Protein AF-A0A3T1B5N6-F1 (afdb_monomer_lite)

Secondary structure (DSSP, 8-state):
-PPP----PPPPPP--EEEEE-GGG-BTTBEEEEETTS-PPP-SS--EEEE-TTSEEEEEEE-TTS-EEEEEEEEEE-TTS-EEEEETTS-EEEEEEEEETTEEEEE-

pLDDT: mean 90.79, std 12.73, range [38.81, 98.44]

Sequence (108 aa):
MKAGRSSGVTPMPAPQGRWMHSFEEDHDGIRIYRPDDWDFPRARGRSGIEFRDDGTYVDWAIGRGDADEARPGRWEQAGDGGIQARAADGRPVLRVSSVEPDRLEVRD

Radius of gyration: 15.68 Å; chains: 1; bounding box: 39×30×56 Å

Structure (mmCIF, N/CA/C/O backbone):
data_AF-A0A3T1B5N6-F1
#
_entry.id   AF-A0A3T1B5N6-F1
#
loop_
_atom_site.group_PDB
_atom_site.id
_atom_site.type_symbol
_atom_site.label_atom_id
_atom_site.label_alt_id
_atom_site.label_comp_id
_ato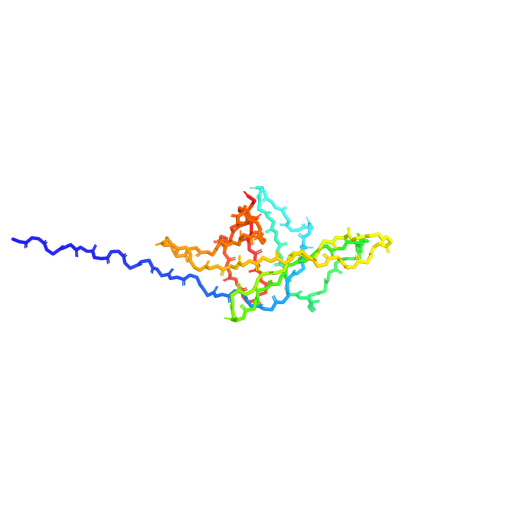m_site.label_asym_id
_atom_site.label_entity_id
_atom_site.label_seq_id
_atom_site.pdbx_PDB_ins_code
_atom_site.Cartn_x
_atom_site.Cartn_y
_atom_site.Cartn_z
_atom_site.occupancy
_atom_site.B_iso_or_equiv
_atom_site.auth_seq_id
_atom_site.auth_comp_id
_atom_site.auth_asym_id
_atom_site.auth_atom_id
_atom_site.pdbx_PDB_model_num
ATOM 1 N N . MET A 1 1 ? -24.455 11.832 36.887 1.00 45.19 1 MET A N 1
ATOM 2 C CA . MET A 1 1 ? -23.764 10.833 36.042 1.00 45.19 1 MET A CA 1
ATOM 3 C C . MET A 1 1 ? -23.954 11.253 34.588 1.00 45.19 1 MET A C 1
ATOM 5 O O . MET A 1 1 ? -25.086 11.253 34.127 1.00 45.19 1 MET A O 1
ATOM 9 N N . LYS A 1 2 ? -22.914 11.748 33.899 1.00 38.81 2 LYS A N 1
ATOM 10 C CA . LYS A 1 2 ? -22.998 12.068 32.461 1.00 38.81 2 LYS A CA 1
ATOM 11 C C . LYS A 1 2 ? -22.633 10.808 31.681 1.00 38.81 2 LYS A C 1
ATOM 13 O O . LYS A 1 2 ? -21.555 10.264 31.891 1.00 38.81 2 LYS A O 1
ATOM 18 N N . ALA A 1 3 ? -23.537 10.366 30.813 1.00 45.09 3 ALA A N 1
ATOM 19 C CA . ALA A 1 3 ? -23.258 9.349 29.811 1.00 45.09 3 ALA A CA 1
ATOM 20 C C . ALA A 1 3 ? -22.095 9.829 28.929 1.00 45.09 3 ALA A C 1
ATOM 22 O O . ALA A 1 3 ? -22.182 10.891 28.304 1.00 45.09 3 ALA A O 1
ATOM 23 N N . GLY A 1 4 ? -20.993 9.080 28.928 1.00 42.22 4 GLY A N 1
ATOM 24 C CA . GLY A 1 4 ? -19.921 9.261 27.959 1.00 42.22 4 GLY A CA 1
ATOM 25 C C . GLY A 1 4 ? -20.461 8.890 26.585 1.00 42.22 4 GLY A C 1
ATOM 26 O O . GLY A 1 4 ? -20.974 7.790 26.398 1.00 42.22 4 GLY A O 1
ATOM 27 N N . ARG A 1 5 ? -20.404 9.822 25.634 1.00 52.62 5 ARG A N 1
ATOM 28 C CA . ARG A 1 5 ? -20.658 9.498 24.231 1.00 52.62 5 ARG A CA 1
ATOM 29 C C . ARG A 1 5 ? -19.499 8.613 23.780 1.00 52.62 5 ARG A C 1
ATOM 31 O O . ARG A 1 5 ? -18.377 9.103 23.696 1.00 52.62 5 ARG A O 1
ATOM 38 N N . SER A 1 6 ? -19.753 7.336 23.511 1.00 52.25 6 SER A N 1
ATOM 39 C CA . SER A 1 6 ? -18.858 6.564 22.652 1.00 52.25 6 SER A CA 1
ATOM 40 C C 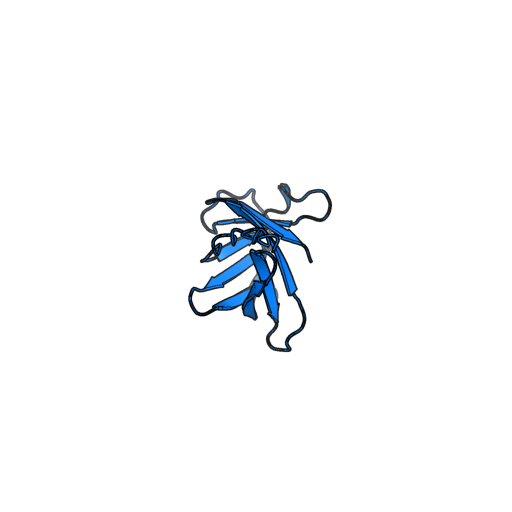. SER A 1 6 ? -18.922 7.206 21.273 1.00 52.25 6 SER A C 1
ATOM 42 O O . SER A 1 6 ? -19.915 7.053 20.563 1.00 52.25 6 SER A O 1
ATOM 44 N N . SER A 1 7 ? -17.901 7.981 20.913 1.00 58.41 7 SER A N 1
ATOM 45 C CA . SER A 1 7 ? -17.646 8.302 19.514 1.00 58.41 7 SER A CA 1
ATOM 46 C C . SER A 1 7 ? -17.352 6.976 18.822 1.00 58.41 7 SER A C 1
ATOM 48 O O . SER A 1 7 ? -16.283 6.404 19.011 1.00 58.41 7 SER A O 1
ATOM 50 N N . GLY A 1 8 ? -18.339 6.431 18.114 1.00 62.88 8 GLY A N 1
ATOM 51 C CA . GLY A 1 8 ? -18.145 5.238 17.304 1.00 62.88 8 GLY A CA 1
ATOM 52 C C . GLY A 1 8 ? -17.208 5.585 16.159 1.00 62.88 8 GLY A C 1
ATOM 53 O O . GLY A 1 8 ? -17.621 6.230 15.200 1.00 62.88 8 GLY A O 1
ATOM 54 N N . VAL A 1 9 ? -15.941 5.198 16.275 1.00 73.88 9 VAL A N 1
ATOM 55 C CA . VAL A 1 9 ? -15.047 5.122 15.123 1.00 73.88 9 VAL A CA 1
ATOM 56 C C . VAL A 1 9 ? -15.650 4.079 14.187 1.00 73.88 9 VAL A C 1
ATOM 58 O O . VAL A 1 9 ? -15.806 2.922 14.572 1.00 73.88 9 VAL A O 1
ATOM 61 N N . THR A 1 10 ? -16.056 4.500 12.990 1.00 77.94 10 THR A N 1
ATOM 62 C CA . THR A 1 10 ? -16.487 3.559 11.953 1.00 77.94 10 THR A CA 1
ATOM 63 C C . THR A 1 10 ? -15.225 3.031 11.283 1.00 77.94 10 THR A C 1
ATOM 65 O O . THR A 1 10 ? -14.485 3.838 10.720 1.00 77.94 10 THR A O 1
ATOM 68 N N . PRO A 1 11 ? -14.933 1.726 11.374 1.00 84.19 11 PRO A N 1
ATOM 69 C CA . PRO A 1 11 ? -13.749 1.175 10.739 1.00 84.19 11 PRO A CA 1
ATOM 70 C C . PRO A 1 11 ? -13.888 1.214 9.217 1.00 84.19 11 PRO A C 1
ATOM 72 O O . PRO A 1 11 ? -14.963 0.928 8.683 1.00 84.19 11 PRO A O 1
ATOM 75 N N . MET A 1 12 ? -12.799 1.538 8.520 1.00 88.25 12 MET A N 1
ATOM 76 C CA . MET A 1 12 ? -12.757 1.398 7.065 1.00 88.25 12 MET A CA 1
ATOM 77 C C . MET A 1 12 ? -12.886 -0.078 6.659 1.00 88.25 12 MET A C 1
ATOM 79 O O . MET A 1 12 ? -12.361 -0.958 7.356 1.00 88.25 12 MET A O 1
ATOM 83 N N . PRO A 1 13 ? -13.568 -0.377 5.537 1.00 91.38 13 PRO A N 1
ATOM 84 C CA . PRO A 1 13 ? -13.551 -1.721 4.983 1.00 91.38 13 PRO A CA 1
ATOM 85 C C . PRO A 1 13 ? -12.119 -2.095 4.595 1.00 91.38 13 PRO A C 1
ATOM 87 O O . PRO A 1 13 ? -11.331 -1.250 4.176 1.00 91.38 13 PRO A O 1
ATOM 90 N N . ALA A 1 14 ? -11.777 -3.373 4.730 1.00 89.94 14 ALA A N 1
ATOM 91 C CA . ALA A 1 14 ? -10.502 -3.863 4.234 1.00 89.94 14 ALA A CA 1
ATOM 92 C C . ALA A 1 14 ? -10.498 -3.802 2.694 1.00 89.94 14 ALA A C 1
ATOM 94 O O . ALA A 1 14 ? -11.462 -4.278 2.096 1.00 89.94 14 ALA A O 1
ATOM 95 N N . PRO A 1 15 ? -9.450 -3.255 2.053 1.00 92.12 15 PRO A N 1
ATOM 96 C CA . PRO A 1 15 ? -9.426 -3.078 0.603 1.00 92.12 15 PRO A CA 1
ATOM 97 C C . PRO A 1 15 ? -9.413 -4.406 -0.161 1.00 92.12 15 PRO A C 1
ATOM 99 O O . PRO A 1 15 ? -10.030 -4.471 -1.210 1.00 92.12 15 PRO A O 1
ATOM 102 N N . GLN A 1 16 ? -8.818 -5.463 0.414 1.00 95.69 16 GLN A N 1
ATOM 103 C CA . GLN A 1 16 ? -8.725 -6.839 -0.108 1.00 95.69 16 GLN A CA 1
ATOM 104 C C . GLN A 1 16 ? -8.185 -6.976 -1.548 1.00 95.69 16 GLN A C 1
ATOM 106 O O . GLN A 1 16 ? -8.348 -6.120 -2.406 1.00 95.69 16 GLN A O 1
ATOM 111 N N . GLY A 1 17 ? -7.522 -8.090 -1.842 1.00 97.62 17 GLY A N 1
ATOM 112 C CA . GLY A 1 17 ? -6.974 -8.350 -3.174 1.00 97.62 17 GLY A CA 1
ATOM 113 C C . GLY A 1 17 ? -5.772 -7.471 -3.529 1.00 97.62 17 GLY A C 1
ATOM 114 O O . GLY A 1 17 ? -5.129 -6.880 -2.652 1.00 97.62 17 GLY A O 1
ATOM 115 N N . ARG A 1 18 ? -5.433 -7.453 -4.824 1.00 98.06 18 ARG A N 1
ATOM 116 C CA . ARG A 1 18 ? -4.247 -6.790 -5.374 1.00 98.06 18 ARG A CA 1
ATOM 117 C C . ARG A 1 18 ? -4.594 -5.395 -5.889 1.00 98.06 18 ARG A C 1
ATOM 119 O O . ARG A 1 18 ? -5.561 -5.204 -6.616 1.00 98.06 18 ARG A O 1
ATOM 126 N N . TRP A 1 19 ? -3.749 -4.441 -5.526 1.00 98.38 19 TRP A N 1
ATOM 127 C CA . TRP A 1 19 ? -3.858 -3.030 -5.861 1.00 98.38 19 TRP A CA 1
ATOM 128 C C . TRP A 1 19 ? -2.550 -2.575 -6.500 1.00 98.38 19 TRP A C 1
ATOM 130 O O . TRP A 1 19 ? -1.472 -2.789 -5.949 1.00 98.38 19 TRP A O 1
ATOM 140 N N . MET A 1 20 ? -2.622 -1.945 -7.663 1.00 97.88 20 MET A N 1
ATOM 141 C CA . MET A 1 20 ? -1.468 -1.504 -8.442 1.00 97.88 20 MET A CA 1
ATOM 142 C C . MET A 1 20 ? -1.312 0.013 -8.330 1.00 97.88 20 MET A C 1
ATOM 144 O O . MET A 1 20 ? -2.297 0.753 -8.366 1.00 97.88 20 MET A O 1
ATOM 148 N N . HIS A 1 21 ? -0.076 0.485 -8.157 1.00 97.38 21 HIS A N 1
ATOM 149 C CA . HIS A 1 21 ? 0.206 1.904 -7.911 1.00 97.38 21 HIS A CA 1
ATOM 150 C C . HIS A 1 21 ? -0.097 2.732 -9.162 1.00 97.38 21 HIS A C 1
ATOM 152 O O . HIS A 1 21 ? 0.510 2.493 -10.198 1.00 97.38 21 HIS A O 1
ATOM 158 N N . SER A 1 22 ? -1.006 3.701 -9.072 1.00 97.75 22 SER A N 1
ATOM 159 C CA . SER A 1 22 ? -1.361 4.683 -10.104 1.00 97.75 22 SER A CA 1
ATOM 160 C C . SER A 1 22 ? -0.550 5.977 -9.945 1.00 97.75 22 SER A C 1
ATOM 162 O O . SER A 1 22 ? -1.050 6.975 -9.433 1.00 97.75 22 SER A O 1
ATOM 164 N N . PHE A 1 23 ? 0.718 5.969 -10.373 1.00 95.12 23 PHE A N 1
ATOM 165 C CA . PHE A 1 23 ? 1.626 7.127 -10.263 1.00 95.12 23 PHE A CA 1
ATOM 166 C C . PHE A 1 23 ? 1.046 8.414 -10.855 1.00 95.12 23 PHE A C 1
ATOM 168 O O . PHE A 1 23 ? 1.331 9.514 -10.394 1.00 95.12 23 PHE A O 1
ATOM 175 N N . GLU A 1 24 ? 0.263 8.265 -11.920 1.00 96.56 24 GLU A N 1
ATOM 176 C CA . GLU A 1 24 ? -0.363 9.350 -12.661 1.00 96.56 24 GLU A CA 1
ATOM 177 C C . GLU A 1 24 ? -1.401 10.110 -11.823 1.00 96.56 24 GLU A C 1
ATOM 179 O O . GLU A 1 24 ? -1.709 11.262 -12.127 1.00 96.56 24 GLU A O 1
ATOM 184 N N . GLU A 1 25 ? -1.931 9.469 -10.781 1.00 97.75 25 GLU A N 1
ATOM 185 C CA . GLU A 1 25 ? -2.955 10.016 -9.896 1.00 97.75 25 GLU A CA 1
ATOM 186 C C . GLU A 1 25 ? -2.407 10.438 -8.529 1.00 97.75 25 GLU A C 1
ATOM 188 O O . GLU A 1 25 ? -3.173 10.978 -7.738 1.00 97.75 25 GLU A O 1
ATOM 193 N N . ASP A 1 26 ? -1.125 10.207 -8.228 1.00 97.75 26 ASP A N 1
ATOM 194 C CA . ASP A 1 26 ? -0.511 10.617 -6.961 1.00 97.75 26 ASP A CA 1
ATOM 195 C C . ASP A 1 26 ? -0.589 12.139 -6.768 1.00 97.75 26 ASP A C 1
ATOM 197 O O . ASP A 1 26 ? -0.367 12.930 -7.689 1.00 97.75 26 ASP A O 1
ATOM 201 N N . HIS A 1 27 ? -0.860 12.573 -5.537 1.00 97.44 27 HIS A N 1
ATOM 202 C CA . HIS A 1 27 ? -0.962 13.993 -5.188 1.00 97.44 27 HIS A CA 1
ATOM 203 C C . HIS A 1 27 ? -0.676 14.211 -3.705 1.00 97.44 27 HIS A C 1
ATOM 205 O O . HIS A 1 27 ? -0.901 13.318 -2.902 1.00 97.44 27 HIS A O 1
ATOM 211 N N . ASP A 1 28 ? -0.152 15.380 -3.323 1.00 95.56 28 ASP A N 1
ATOM 212 C CA . ASP A 1 28 ? -0.037 15.823 -1.920 1.00 95.56 28 ASP A CA 1
ATOM 213 C C . ASP A 1 28 ? 0.546 14.786 -0.924 1.00 95.56 28 ASP A C 1
ATOM 215 O O . ASP A 1 28 ? 0.143 14.692 0.242 1.00 95.56 28 ASP A O 1
ATOM 219 N N . GLY A 1 29 ? 1.518 13.986 -1.383 1.00 94.44 29 GLY A N 1
ATOM 220 C CA . GLY A 1 29 ? 2.144 12.920 -0.588 1.00 94.44 29 GLY A CA 1
ATOM 221 C C . GLY A 1 29 ? 1.234 11.714 -0.311 1.00 94.44 29 GLY A C 1
ATOM 222 O O . GLY A 1 29 ? 1.508 10.940 0.604 1.00 94.44 29 GLY A O 1
ATOM 223 N N . ILE A 1 30 ? 0.145 11.578 -1.063 1.00 97.50 30 ILE A N 1
ATOM 224 C CA . ILE A 1 30 ? -0.756 10.430 -1.107 1.00 97.50 30 ILE A CA 1
ATOM 225 C C . ILE A 1 30 ? -0.418 9.624 -2.357 1.00 97.50 30 ILE A C 1
ATOM 227 O O . ILE A 1 30 ? -0.409 10.155 -3.470 1.00 97.50 30 ILE A O 1
ATOM 231 N N . ARG A 1 31 ? -0.183 8.327 -2.163 1.00 98.12 31 ARG A N 1
ATOM 232 C CA . ARG A 1 31 ? -0.107 7.364 -3.258 1.00 98.12 31 ARG A CA 1
ATOM 233 C C . ARG A 1 31 ? -1.489 6.820 -3.568 1.00 98.12 31 ARG A C 1
ATOM 235 O O . ARG A 1 31 ? -2.210 6.420 -2.649 1.00 98.12 31 ARG A O 1
ATOM 242 N N . ILE A 1 32 ? -1.835 6.775 -4.848 1.00 98.25 32 ILE A N 1
ATOM 243 C CA . ILE A 1 32 ? -3.098 6.212 -5.321 1.00 98.25 32 ILE A CA 1
ATOM 244 C C . ILE A 1 32 ? -2.859 4.807 -5.840 1.00 98.25 32 ILE A C 1
ATOM 246 O O . ILE A 1 32 ? -1.957 4.577 -6.635 1.00 98.25 32 ILE A O 1
ATOM 250 N N . TYR A 1 33 ? -3.693 3.859 -5.433 1.00 98.38 33 TYR A N 1
ATOM 251 C CA . TYR A 1 33 ? -3.722 2.540 -6.048 1.00 98.38 33 TYR A CA 1
ATOM 252 C C . TYR A 1 33 ? -5.098 2.262 -6.642 1.00 98.38 33 TYR A C 1
ATOM 254 O O . TYR A 1 33 ? -6.122 2.706 -6.117 1.00 98.38 33 TYR A O 1
ATOM 262 N N . ARG A 1 34 ? -5.106 1.505 -7.735 1.00 98.44 34 ARG A N 1
ATOM 263 C CA . ARG A 1 34 ? -6.310 0.988 -8.396 1.00 98.44 34 ARG A CA 1
ATOM 264 C C . ARG A 1 34 ? -6.277 -0.545 -8.375 1.00 98.44 34 ARG A C 1
ATOM 266 O O . ARG A 1 34 ? -5.186 -1.097 -8.215 1.00 98.44 34 ARG A O 1
ATOM 273 N N . PRO A 1 35 ? -7.416 -1.237 -8.521 1.00 98.12 35 PRO A N 1
ATOM 274 C CA . PRO A 1 35 ? -7.437 -2.688 -8.698 1.00 98.12 35 PRO A CA 1
ATOM 275 C C . PRO A 1 35 ? -6.508 -3.147 -9.832 1.00 98.12 35 PRO A C 1
ATOM 277 O O . PRO A 1 35 ? -6.186 -2.376 -10.740 1.00 98.12 35 PRO A O 1
ATOM 280 N N . ASP A 1 36 ? -6.038 -4.391 -9.781 1.00 96.06 36 ASP A N 1
ATOM 281 C CA . ASP A 1 36 ? -5.074 -4.921 -10.753 1.00 96.06 36 ASP A CA 1
ATOM 282 C C . ASP A 1 36 ? -5.632 -5.101 -12.176 1.00 96.06 36 ASP A C 1
ATOM 284 O O . ASP A 1 36 ? -4.850 -5.211 -13.121 1.00 96.06 36 ASP A O 1
ATOM 288 N N . ASP A 1 37 ? -6.954 -5.055 -12.338 1.00 95.94 37 ASP A N 1
ATOM 289 C CA . ASP A 1 37 ? -7.665 -5.060 -13.620 1.00 95.94 37 ASP A CA 1
ATOM 290 C C . ASP A 1 37 ? -7.958 -3.655 -14.188 1.00 95.94 37 ASP A C 1
ATOM 292 O O . ASP A 1 37 ? -8.560 -3.534 -15.259 1.00 95.94 37 ASP A O 1
ATOM 296 N N . TRP A 1 38 ? -7.510 -2.589 -13.515 1.00 97.44 38 TRP A N 1
ATOM 297 C CA . TRP A 1 38 ? -7.664 -1.214 -13.990 1.00 97.44 38 TRP A CA 1
ATOM 298 C C . TRP A 1 38 ? -6.870 -0.950 -15.283 1.00 97.44 38 TRP A C 1
ATOM 300 O O . TRP A 1 38 ? -5.734 -1.403 -15.448 1.00 97.44 38 TRP A O 1
ATOM 310 N N . ASP A 1 39 ? -7.441 -0.161 -16.202 1.00 96.44 39 ASP A N 1
ATOM 311 C CA . ASP A 1 39 ? -6.803 0.200 -17.478 1.00 96.44 39 ASP A CA 1
ATOM 312 C C . ASP A 1 39 ? -5.746 1.297 -17.281 1.00 96.44 39 ASP A C 1
ATOM 314 O O . ASP A 1 39 ? -5.977 2.493 -17.474 1.00 96.44 39 ASP A O 1
ATOM 318 N N . PHE A 1 40 ? -4.565 0.887 -16.823 1.00 95.00 40 PHE A N 1
ATOM 319 C CA . PHE A 1 40 ? -3.458 1.803 -16.590 1.00 95.00 40 PHE A CA 1
ATOM 320 C C . PHE A 1 40 ? -2.851 2.333 -17.895 1.00 95.00 40 PHE A C 1
ATOM 322 O O . PHE A 1 40 ? -2.598 1.568 -18.834 1.00 95.00 40 PHE A O 1
ATOM 329 N N . PRO A 1 41 ? -2.436 3.614 -17.918 1.00 94.25 41 PRO A N 1
ATOM 330 C CA . PRO A 1 41 ? -1.490 4.083 -18.913 1.00 94.25 41 PRO A CA 1
ATOM 331 C C . PRO A 1 41 ? -0.239 3.197 -18.939 1.00 94.25 41 PRO A C 1
ATOM 333 O O . PRO A 1 41 ? 0.221 2.666 -17.918 1.00 94.25 41 PRO A O 1
ATOM 336 N N . ARG A 1 42 ? 0.334 3.046 -20.138 1.00 90.25 42 ARG A N 1
ATOM 337 C CA . ARG A 1 42 ? 1.546 2.248 -20.336 1.00 90.25 42 ARG A CA 1
ATOM 338 C C . ARG A 1 42 ? 2.683 2.803 -19.479 1.00 90.25 42 ARG A C 1
ATOM 340 O O . ARG A 1 42 ? 3.175 3.896 -19.738 1.00 90.25 42 ARG A O 1
ATOM 347 N N . ALA A 1 43 ? 3.155 1.987 -18.547 1.00 88.56 43 ALA A N 1
ATOM 348 C CA . ALA A 1 43 ? 4.313 2.261 -17.709 1.00 88.56 43 ALA A CA 1
ATOM 349 C C . ALA A 1 43 ? 5.204 1.013 -17.636 1.00 88.56 43 ALA A C 1
ATOM 351 O O . ALA A 1 43 ? 4.720 -0.115 -17.733 1.00 88.56 43 ALA A O 1
ATOM 352 N N . ARG A 1 44 ? 6.518 1.206 -17.487 1.00 86.88 44 ARG A N 1
ATOM 353 C CA . ARG A 1 44 ? 7.453 0.117 -17.162 1.00 86.88 44 ARG A CA 1
ATOM 354 C C . ARG A 1 44 ? 7.548 -0.005 -15.649 1.00 86.88 44 ARG A C 1
ATOM 356 O O . ARG A 1 44 ? 7.738 1.020 -15.007 1.00 86.88 44 ARG A O 1
ATOM 363 N N . GLY A 1 45 ? 7.473 -1.229 -15.125 1.00 84.56 45 GLY A N 1
ATOM 364 C CA . GLY A 1 45 ? 7.649 -1.512 -13.699 1.00 84.56 45 GLY A CA 1
ATOM 365 C C . GLY A 1 45 ? 6.625 -0.778 -12.833 1.00 84.56 45 GLY A C 1
ATOM 366 O O . GLY A 1 45 ? 6.916 0.283 -12.293 1.00 84.56 45 GLY A O 1
ATOM 367 N N . ARG A 1 46 ? 5.418 -1.332 -12.697 1.00 91.44 46 ARG A N 1
ATOM 368 C CA . ARG A 1 46 ? 4.406 -0.823 -11.763 1.00 91.44 46 ARG A CA 1
ATOM 369 C C . ARG A 1 46 ? 4.415 -1.719 -10.532 1.00 91.44 46 ARG A C 1
ATOM 371 O O . ARG A 1 46 ? 4.137 -2.908 -10.650 1.00 91.44 46 ARG A O 1
ATOM 378 N N . SER A 1 47 ? 4.766 -1.164 -9.377 1.00 94.94 47 SER A N 1
ATOM 379 C CA . SER A 1 47 ? 4.646 -1.878 -8.108 1.00 94.94 47 SER A CA 1
ATOM 380 C C . SER A 1 47 ? 3.180 -2.043 -7.717 1.00 94.94 47 SER A C 1
ATOM 382 O O . SER A 1 47 ? 2.289 -1.350 -8.222 1.00 94.94 47 SER A O 1
ATOM 384 N N . GLY A 1 48 ? 2.930 -2.946 -6.782 1.00 96.62 48 GLY A N 1
ATOM 385 C CA . GLY A 1 48 ? 1.607 -3.141 -6.214 1.00 96.62 48 GLY A CA 1
ATOM 386 C C . GLY A 1 48 ? 1.668 -3.517 -4.749 1.00 96.62 48 GLY A C 1
ATOM 387 O O . GLY A 1 48 ? 2.732 -3.746 -4.184 1.00 96.62 48 GLY A O 1
ATOM 388 N N . ILE A 1 49 ? 0.499 -3.602 -4.145 1.00 98.00 49 ILE A N 1
ATOM 389 C CA . ILE A 1 49 ? 0.300 -4.088 -2.790 1.00 98.00 49 ILE A CA 1
ATOM 390 C C . ILE A 1 49 ? -0.875 -5.060 -2.785 1.00 98.00 49 ILE A C 1
ATOM 392 O O . ILE A 1 49 ? -1.762 -4.981 -3.632 1.00 98.00 49 ILE A O 1
ATOM 396 N N . GLU A 1 50 ? -0.888 -5.999 -1.853 1.00 98.38 50 GLU A N 1
ATOM 397 C CA . GLU A 1 50 ? -1.972 -6.967 -1.721 1.00 98.38 50 GLU A CA 1
ATOM 398 C C . GLU A 1 50 ? -2.372 -7.120 -0.259 1.00 98.38 50 GLU A C 1
ATOM 400 O O . GLU A 1 50 ? -1.517 -7.266 0.618 1.00 98.38 50 GLU A O 1
ATOM 405 N N . PHE A 1 51 ? -3.680 -7.112 -0.014 1.00 97.94 51 PHE A N 1
ATOM 406 C CA . PHE A 1 51 ? -4.278 -7.345 1.295 1.00 97.94 51 PHE A CA 1
ATOM 407 C C . PHE A 1 51 ? -5.100 -8.629 1.227 1.00 97.94 51 PHE A C 1
ATOM 409 O O . PHE A 1 51 ? -6.002 -8.737 0.400 1.00 97.94 51 PHE A O 1
ATOM 416 N N . ARG A 1 52 ? -4.795 -9.607 2.080 1.00 97.50 52 ARG A N 1
ATOM 417 C CA . ARG A 1 52 ? -5.569 -10.853 2.182 1.00 97.50 52 ARG A CA 1
ATOM 418 C C . ARG A 1 52 ? -6.449 -10.856 3.423 1.00 97.50 52 ARG A C 1
ATOM 420 O O . ARG A 1 52 ? -6.150 -10.178 4.407 1.00 97.50 52 ARG A O 1
ATOM 427 N N . ASP A 1 53 ? -7.512 -11.644 3.378 1.00 95.06 53 ASP A N 1
ATOM 428 C CA . ASP A 1 53 ? -8.506 -11.794 4.443 1.00 95.06 53 ASP A CA 1
ATOM 429 C C . ASP A 1 53 ? -7.918 -12.328 5.758 1.00 95.06 53 ASP A C 1
ATOM 431 O O . ASP A 1 53 ? -8.379 -11.957 6.836 1.00 95.06 53 ASP A O 1
ATOM 435 N N . ASP A 1 54 ? -6.851 -13.119 5.674 1.00 95.62 54 ASP A N 1
ATOM 436 C CA . ASP A 1 54 ? -6.093 -13.648 6.812 1.00 95.62 54 ASP A CA 1
ATOM 437 C C . ASP A 1 54 ? -5.151 -12.629 7.494 1.00 95.62 54 ASP A C 1
ATOM 439 O O . ASP A 1 54 ? -4.409 -12.981 8.417 1.00 95.62 54 ASP A O 1
ATOM 443 N N . GLY A 1 55 ? -5.163 -11.365 7.056 1.00 96.81 55 GLY A N 1
ATOM 444 C CA . GLY A 1 55 ? -4.286 -10.310 7.570 1.00 96.81 55 GLY A CA 1
ATOM 445 C C . GLY A 1 55 ? -2.896 -10.282 6.925 1.00 96.81 55 GLY A C 1
ATOM 446 O O . GLY A 1 55 ? -2.030 -9.512 7.353 1.00 96.81 55 GLY A O 1
ATOM 447 N N . THR A 1 56 ? -2.637 -11.102 5.903 1.00 97.94 56 THR A N 1
ATOM 448 C CA . THR A 1 56 ? -1.390 -11.044 5.132 1.00 97.94 56 THR A CA 1
ATOM 449 C C . THR A 1 56 ? -1.343 -9.786 4.276 1.00 97.94 56 THR A C 1
ATOM 451 O O . THR A 1 56 ? -2.291 -9.466 3.559 1.00 97.94 56 THR A O 1
ATOM 454 N N . TYR A 1 57 ? -0.204 -9.098 4.325 1.00 98.31 57 TYR A N 1
ATOM 455 C CA . TYR A 1 57 ? 0.141 -8.006 3.420 1.00 98.31 57 TYR A CA 1
ATOM 456 C C . TYR A 1 57 ? 1.307 -8.431 2.525 1.00 98.31 57 TYR A C 1
ATOM 458 O O . TYR A 1 57 ? 2.236 -9.093 2.999 1.00 98.31 57 TYR A O 1
ATOM 466 N N . VAL A 1 58 ? 1.286 -8.045 1.253 1.00 98.25 58 VAL A N 1
ATOM 467 C CA . VAL A 1 58 ? 2.430 -8.204 0.344 1.00 98.25 58 VAL A CA 1
ATOM 468 C C . VAL A 1 58 ? 2.705 -6.874 -0.343 1.00 98.25 58 VAL A C 1
ATOM 470 O O . VAL A 1 58 ? 1.814 -6.322 -0.976 1.00 98.25 58 VAL A O 1
ATOM 473 N N . ASP A 1 59 ? 3.935 -6.377 -0.235 1.00 97.38 59 ASP A N 1
ATOM 474 C CA . ASP A 1 59 ? 4.467 -5.318 -1.097 1.00 97.38 59 ASP A CA 1
ATOM 475 C C . ASP A 1 59 ? 5.106 -5.982 -2.327 1.00 97.38 59 ASP A C 1
ATOM 477 O O . ASP A 1 59 ? 6.077 -6.733 -2.206 1.00 97.38 59 ASP A O 1
ATOM 481 N N . TRP A 1 60 ? 4.510 -5.774 -3.497 1.00 97.06 60 TRP A N 1
ATOM 482 C CA . TRP A 1 60 ? 4.987 -6.265 -4.786 1.00 97.06 60 TRP A CA 1
ATOM 483 C C . TRP A 1 60 ? 5.931 -5.226 -5.390 1.00 97.06 60 TRP A C 1
ATOM 485 O O . TRP A 1 60 ? 5.529 -4.363 -6.176 1.00 97.06 60 TRP A O 1
ATOM 495 N N . ALA A 1 61 ? 7.200 -5.306 -4.996 1.00 93.81 61 ALA A N 1
ATOM 496 C CA . ALA A 1 61 ? 8.241 -4.413 -5.474 1.00 93.81 61 ALA A CA 1
ATOM 497 C C . ALA A 1 61 ? 8.692 -4.781 -6.895 1.00 93.81 61 ALA A C 1
ATOM 499 O O . ALA A 1 61 ? 8.580 -5.925 -7.331 1.00 93.81 61 ALA A O 1
ATOM 500 N N . ILE A 1 62 ? 9.269 -3.812 -7.604 1.00 91.88 62 ILE A N 1
ATOM 501 C CA . ILE A 1 62 ? 9.879 -4.045 -8.916 1.00 91.88 62 ILE A CA 1
ATOM 502 C C . ILE A 1 62 ? 11.275 -4.634 -8.689 1.00 91.88 62 ILE A C 1
ATOM 504 O O . ILE A 1 62 ? 12.193 -3.944 -8.238 1.00 91.88 62 ILE A O 1
ATOM 508 N N . GLY A 1 63 ? 11.417 -5.922 -8.969 1.00 89.50 63 GLY A N 1
ATOM 509 C CA . GLY A 1 63 ? 12.651 -6.682 -8.850 1.00 89.50 63 GLY A CA 1
ATOM 510 C C . GLY A 1 63 ? 13.541 -6.605 -10.092 1.00 89.50 63 GLY A C 1
ATOM 511 O O . GLY A 1 63 ? 13.350 -5.814 -11.021 1.00 89.50 63 GLY A O 1
ATOM 512 N N . ARG A 1 64 ? 14.568 -7.461 -10.119 1.00 87.81 64 ARG A N 1
ATOM 513 C CA . ARG A 1 64 ? 15.543 -7.510 -11.219 1.00 87.81 64 ARG A CA 1
ATOM 514 C C . ARG A 1 64 ? 14.857 -7.839 -12.548 1.00 87.81 64 ARG A C 1
ATOM 516 O O . ARG A 1 64 ? 14.253 -8.896 -12.688 1.00 87.81 64 ARG A O 1
ATOM 523 N N . GLY A 1 65 ? 15.077 -6.988 -13.550 1.00 85.12 65 GLY A N 1
ATOM 524 C CA . GLY A 1 65 ? 14.536 -7.194 -14.896 1.00 85.12 65 GLY A CA 1
ATOM 525 C C . GLY A 1 65 ? 13.029 -6.958 -14.986 1.00 85.12 65 GLY A C 1
ATOM 526 O O . GLY A 1 65 ? 12.381 -7.615 -15.792 1.00 85.12 65 GLY A O 1
ATOM 527 N N . ASP A 1 66 ? 12.495 -6.057 -14.156 1.00 83.38 66 ASP A N 1
ATOM 528 C CA . ASP A 1 66 ? 11.073 -5.696 -14.083 1.00 83.38 66 ASP A CA 1
ATOM 529 C C . ASP A 1 66 ? 10.153 -6.848 -13.630 1.00 83.38 66 ASP A C 1
ATOM 531 O O . ASP A 1 66 ? 8.950 -6.824 -13.881 1.00 83.38 66 ASP A O 1
ATOM 535 N N . ALA A 1 67 ? 10.708 -7.865 -12.964 1.00 85.75 67 ALA A N 1
ATOM 536 C CA . ALA A 1 67 ? 9.936 -8.956 -12.376 1.00 85.75 67 ALA A CA 1
ATOM 537 C C . ALA A 1 67 ? 9.358 -8.555 -11.013 1.00 85.75 67 ALA A C 1
ATOM 539 O O . ALA A 1 67 ? 10.050 -7.918 -10.223 1.00 85.75 67 ALA A O 1
ATOM 540 N N . ASP A 1 68 ? 8.138 -8.990 -10.705 1.00 89.56 68 ASP A N 1
ATOM 541 C CA . ASP A 1 68 ? 7.541 -8.788 -9.382 1.00 89.56 68 ASP A CA 1
ATOM 542 C C . ASP A 1 68 ? 8.373 -9.478 -8.282 1.00 89.56 68 ASP A C 1
ATOM 544 O O . ASP A 1 68 ? 8.683 -10.670 -8.359 1.00 89.56 68 ASP A O 1
ATOM 548 N N . GLU A 1 69 ? 8.707 -8.736 -7.226 1.00 94.94 69 GLU A N 1
ATOM 549 C CA . GLU A 1 69 ? 9.402 -9.214 -6.030 1.00 94.94 69 GLU A CA 1
ATOM 550 C C . GLU A 1 69 ? 8.480 -9.085 -4.809 1.00 94.94 69 GLU A C 1
ATOM 552 O O . GLU A 1 69 ? 8.197 -7.984 -4.338 1.00 94.94 69 GLU A O 1
ATOM 557 N N . ALA A 1 70 ? 8.022 -10.220 -4.273 1.00 96.69 70 ALA A N 1
ATOM 558 C CA . ALA A 1 70 ? 7.151 -10.254 -3.100 1.00 96.69 70 ALA A CA 1
ATOM 559 C C . ALA A 1 70 ? 7.908 -9.906 -1.810 1.00 96.69 70 ALA A C 1
ATOM 561 O O . ALA A 1 70 ? 8.854 -10.599 -1.425 1.00 96.69 70 ALA A O 1
ATOM 562 N N . ARG A 1 71 ? 7.425 -8.903 -1.075 1.00 97.06 71 ARG A N 1
ATOM 563 C CA . ARG A 1 71 ? 7.910 -8.533 0.261 1.00 97.06 71 ARG A CA 1
ATOM 564 C C . ARG A 1 71 ? 6.788 -8.719 1.284 1.00 97.06 71 ARG A C 1
ATOM 566 O O . ARG A 1 71 ? 5.897 -7.874 1.379 1.00 97.06 71 ARG A O 1
ATOM 573 N N . PRO A 1 72 ? 6.784 -9.836 2.034 1.00 97.62 72 PRO A N 1
ATOM 574 C CA . PRO A 1 72 ? 5.675 -10.174 2.915 1.00 97.62 72 PRO A CA 1
ATOM 575 C C . PRO A 1 72 ? 5.636 -9.310 4.182 1.00 97.62 72 PRO A C 1
ATOM 577 O O . PRO A 1 72 ? 6.660 -8.878 4.723 1.00 97.62 72 PRO A O 1
ATOM 580 N N . GLY A 1 73 ? 4.425 -9.135 4.697 1.00 98.12 73 GLY A N 1
ATOM 581 C CA . GLY A 1 73 ? 4.111 -8.396 5.906 1.00 98.12 73 GLY A CA 1
ATOM 582 C C . GLY A 1 73 ? 2.755 -8.793 6.487 1.00 98.12 73 GLY A C 1
ATOM 583 O O . GLY A 1 73 ? 2.192 -9.844 6.171 1.00 98.12 73 GLY A O 1
ATOM 584 N N . ARG A 1 74 ? 2.232 -7.945 7.367 1.00 98.06 74 ARG A N 1
ATOM 585 C CA . ARG A 1 74 ? 0.907 -8.077 7.979 1.00 98.06 74 ARG A CA 1
ATOM 586 C C . ARG A 1 74 ? 0.171 -6.751 7.912 1.00 98.06 74 ARG A C 1
ATOM 588 O O . ARG A 1 74 ? 0.806 -5.702 8.007 1.00 98.06 74 ARG A O 1
ATOM 595 N N . TRP A 1 75 ? -1.148 -6.797 7.809 1.00 97.62 75 TRP A N 1
ATOM 596 C CA . TRP A 1 75 ? -2.000 -5.632 8.001 1.00 97.62 75 TRP A CA 1
ATOM 597 C C . TRP A 1 75 ? -3.026 -5.889 9.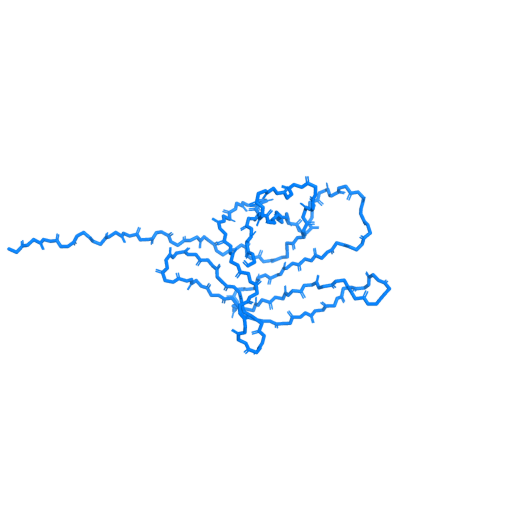100 1.00 97.62 75 TRP A C 1
ATOM 599 O O . TRP A 1 75 ? -3.371 -7.030 9.404 1.00 97.62 75 TRP A O 1
ATOM 609 N N . GLU A 1 76 ? -3.501 -4.810 9.706 1.00 95.69 76 GLU A N 1
ATOM 610 C CA . GLU A 1 76 ? -4.539 -4.846 10.731 1.00 95.69 76 GLU A CA 1
ATOM 611 C C . GLU A 1 76 ? -5.368 -3.557 10.708 1.00 95.69 76 GLU A C 1
ATOM 613 O O . GLU A 1 76 ? -4.921 -2.522 10.196 1.00 95.69 76 GLU A O 1
ATOM 618 N N . GLN A 1 77 ? -6.568 -3.605 11.294 1.00 92.38 77 GLN A N 1
ATOM 619 C CA . GLN A 1 77 ? -7.292 -2.381 11.626 1.00 92.38 77 GLN A CA 1
ATOM 620 C C . GLN A 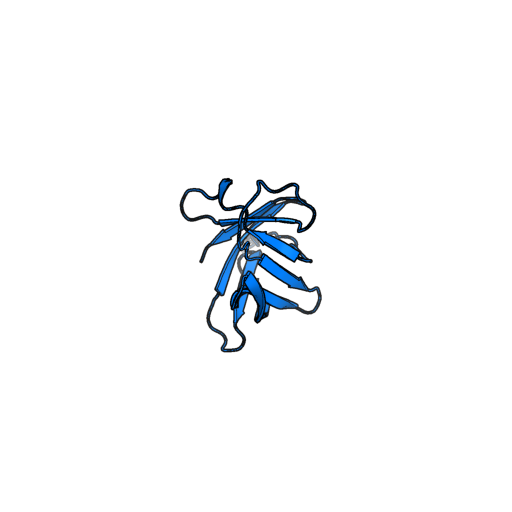1 77 ? -6.627 -1.690 12.818 1.00 92.38 77 GLN A C 1
ATOM 622 O O . GLN A 1 77 ? -6.442 -2.277 13.883 1.00 92.38 77 GLN A O 1
ATOM 627 N N . ALA A 1 78 ? -6.287 -0.420 12.639 1.00 87.62 78 ALA A N 1
ATOM 628 C CA . ALA A 1 78 ? -5.800 0.443 13.696 1.00 87.62 78 ALA A CA 1
ATOM 629 C C . ALA A 1 78 ? -6.955 0.874 14.618 1.00 87.62 78 ALA A C 1
ATOM 631 O O . ALA A 1 78 ? -8.111 0.976 14.207 1.00 87.62 78 ALA A O 1
ATOM 632 N N . GLY A 1 79 ? -6.635 1.185 15.878 1.00 83.25 79 GLY A N 1
ATOM 633 C CA . GLY A 1 79 ? -7.629 1.570 16.890 1.00 83.25 79 GLY A CA 1
ATOM 634 C C . GLY A 1 79 ? -8.386 2.876 16.606 1.00 83.25 79 GLY A C 1
ATOM 635 O O . GLY A 1 79 ? -9.363 3.171 17.288 1.00 83.25 79 GLY A O 1
ATOM 636 N N . ASP A 1 80 ? -7.959 3.651 15.609 1.00 86.19 80 ASP A N 1
ATOM 637 C CA . ASP A 1 80 ? -8.636 4.858 15.129 1.00 86.19 80 ASP A CA 1
ATOM 638 C C . ASP A 1 80 ? -9.474 4.629 13.859 1.00 86.19 80 ASP A C 1
ATOM 640 O O . ASP A 1 80 ? -9.927 5.589 13.240 1.00 86.19 80 ASP A O 1
ATOM 644 N N . GLY A 1 81 ? -9.710 3.365 13.485 1.00 85.00 81 GLY A N 1
ATOM 645 C CA . GLY A 1 81 ? -10.531 2.981 12.331 1.00 85.00 81 GLY A CA 1
ATOM 646 C C . GLY A 1 81 ? -9.765 2.955 11.012 1.00 85.00 81 GLY A C 1
ATOM 647 O O . GLY A 1 81 ? -10.346 2.616 9.979 1.00 85.00 81 GLY A O 1
ATOM 648 N N . GLY A 1 82 ? -8.472 3.291 11.052 1.00 90.25 82 GLY A N 1
ATOM 649 C CA . GLY A 1 82 ? -7.548 3.170 9.934 1.00 90.25 82 GLY A CA 1
ATOM 650 C C . GLY A 1 82 ? -7.127 1.733 9.639 1.00 90.25 82 GLY A C 1
ATOM 651 O O . GLY A 1 82 ? -7.383 0.820 10.418 1.00 90.25 82 GLY A O 1
ATOM 652 N N . ILE A 1 83 ? -6.398 1.541 8.542 1.00 95.50 83 ILE A N 1
ATOM 653 C CA . ILE A 1 83 ? -5.683 0.290 8.257 1.00 95.50 83 ILE A CA 1
ATOM 654 C C . ILE A 1 83 ? -4.191 0.599 8.210 1.00 95.50 83 ILE A C 1
ATOM 656 O O . ILE A 1 83 ? -3.776 1.583 7.593 1.00 95.50 83 ILE A O 1
ATOM 660 N N . GLN A 1 84 ? -3.388 -0.231 8.874 1.00 96.81 84 GLN A N 1
ATOM 661 C CA . GLN A 1 84 ? -1.930 -0.121 8.865 1.00 96.81 84 GLN A CA 1
ATOM 662 C C . GLN A 1 84 ? -1.304 -1.429 8.398 1.00 96.81 84 GLN A C 1
ATOM 664 O O . GLN A 1 84 ? -1.734 -2.503 8.818 1.00 96.81 84 GLN A O 1
ATOM 669 N N . ALA A 1 85 ? -0.273 -1.330 7.561 1.00 97.38 85 ALA A N 1
ATOM 670 C CA . ALA A 1 85 ? 0.537 -2.471 7.160 1.00 97.38 85 ALA A CA 1
ATOM 671 C C . ALA A 1 85 ? 1.958 -2.350 7.714 1.00 97.38 85 ALA A C 1
ATOM 673 O O . ALA A 1 85 ? 2.529 -1.260 7.825 1.00 97.38 85 ALA A O 1
ATOM 674 N N . ARG A 1 86 ? 2.531 -3.497 8.069 1.00 97.56 86 ARG A N 1
ATOM 675 C CA . ARG A 1 86 ? 3.875 -3.646 8.624 1.00 97.56 86 ARG A CA 1
ATOM 676 C C . ARG A 1 86 ? 4.615 -4.736 7.869 1.00 97.56 86 ARG A C 1
ATOM 678 O O . ARG A 1 86 ? 4.014 -5.743 7.496 1.00 97.56 86 ARG A O 1
ATOM 685 N N . ALA A 1 87 ? 5.918 -4.574 7.680 1.00 96.44 87 ALA A N 1
ATOM 686 C CA . ALA A 1 87 ? 6.739 -5.635 7.110 1.00 96.44 87 ALA A CA 1
ATOM 687 C C . ALA A 1 87 ? 6.906 -6.784 8.118 1.00 96.44 87 ALA A C 1
ATOM 689 O O . ALA A 1 87 ? 6.546 -6.665 9.291 1.00 96.44 87 ALA A O 1
ATOM 690 N N . ALA A 1 88 ? 7.487 -7.899 7.671 1.00 94.69 88 ALA A N 1
ATOM 691 C CA . ALA A 1 88 ? 7.734 -9.066 8.521 1.00 94.69 88 ALA A CA 1
ATOM 692 C C . ALA A 1 88 ? 8.575 -8.771 9.785 1.00 94.69 88 ALA A C 1
ATOM 694 O O . ALA A 1 88 ? 8.422 -9.462 10.788 1.00 94.69 88 ALA A O 1
ATOM 695 N N . ASP A 1 89 ? 9.430 -7.745 9.757 1.00 95.06 89 ASP A N 1
ATOM 696 C CA . ASP A 1 89 ? 10.233 -7.281 10.902 1.00 95.06 89 ASP A CA 1
ATOM 697 C C . ASP A 1 89 ? 9.472 -6.322 11.849 1.00 95.06 89 ASP A C 1
ATOM 699 O O . ASP A 1 89 ? 10.029 -5.847 12.838 1.00 95.06 89 ASP A O 1
ATOM 703 N N . GLY A 1 90 ? 8.197 -6.037 11.565 1.00 93.25 90 GLY A N 1
ATOM 704 C CA . GLY A 1 90 ? 7.326 -5.175 12.364 1.00 93.25 90 GLY A CA 1
ATOM 705 C C . GLY A 1 90 ? 7.416 -3.681 12.042 1.00 93.25 90 GLY A C 1
ATOM 706 O O . GLY A 1 90 ? 6.628 -2.902 12.600 1.00 93.25 90 GLY A O 1
ATOM 707 N N . ARG A 1 91 ? 8.316 -3.261 11.138 1.00 95.00 91 ARG A N 1
ATOM 708 C CA . ARG A 1 91 ? 8.410 -1.853 10.727 1.00 95.00 91 ARG A CA 1
ATOM 709 C C . ARG A 1 91 ? 7.130 -1.423 9.998 1.00 95.00 91 ARG A C 1
ATOM 711 O O . ARG A 1 91 ? 6.642 -2.187 9.162 1.00 95.00 91 ARG A O 1
ATOM 718 N N . PRO A 1 92 ? 6.571 -0.235 10.288 1.00 93.50 92 PRO A N 1
ATOM 719 C CA . PRO A 1 92 ? 5.481 0.323 9.493 1.00 93.50 92 PRO A CA 1
ATOM 720 C C . PRO A 1 92 ? 5.896 0.445 8.025 1.00 93.50 92 PRO A C 1
ATOM 722 O O . PRO A 1 92 ? 7.030 0.824 7.736 1.00 93.50 92 PRO A O 1
ATOM 725 N N . VAL A 1 93 ? 4.989 0.080 7.122 1.00 95.19 93 VAL A N 1
ATOM 726 C CA . VAL A 1 93 ? 5.197 0.169 5.668 1.00 95.19 93 VAL A CA 1
ATOM 727 C C . VAL A 1 93 ? 4.294 1.227 5.063 1.00 95.19 93 VAL A C 1
ATOM 729 O O . VAL A 1 93 ? 4.750 2.003 4.234 1.00 95.19 93 VAL A O 1
ATOM 732 N N . LEU A 1 94 ? 3.021 1.230 5.461 1.00 96.00 94 LEU A N 1
ATOM 733 C CA . LEU A 1 94 ? 2.049 2.197 4.983 1.00 96.00 94 LEU A CA 1
ATOM 734 C C . LEU A 1 94 ? 0.849 2.310 5.918 1.00 96.00 94 LEU A C 1
ATOM 736 O O . LEU A 1 94 ? 0.583 1.439 6.759 1.00 96.00 94 LEU A O 1
ATOM 740 N N . ARG A 1 95 ? 0.079 3.368 5.690 1.00 96.25 95 ARG A N 1
ATOM 741 C CA . ARG A 1 95 ? -1.242 3.599 6.248 1.00 96.25 95 ARG A CA 1
ATOM 742 C C . ARG A 1 95 ? -2.239 3.888 5.137 1.00 96.25 95 ARG A C 1
ATOM 744 O O . ARG A 1 95 ? -2.008 4.760 4.306 1.00 96.25 95 ARG A O 1
ATOM 751 N N . VAL A 1 96 ? -3.372 3.199 5.160 1.00 96.38 96 VAL A N 1
ATOM 752 C CA . VAL A 1 96 ? -4.496 3.496 4.268 1.00 96.38 96 VAL A CA 1
ATOM 753 C C . VAL A 1 96 ? -5.317 4.627 4.879 1.00 96.38 96 VAL A C 1
ATOM 755 O O . VAL A 1 96 ? -5.678 4.554 6.058 1.00 96.38 96 VAL A O 1
ATOM 758 N N . SER A 1 97 ? -5.605 5.663 4.093 1.00 93.12 97 SER A N 1
ATOM 759 C CA . SER A 1 97 ? -6.423 6.812 4.502 1.00 93.12 97 SER A CA 1
ATOM 760 C C . SER A 1 97 ? -7.820 6.837 3.884 1.00 93.12 97 SER A C 1
ATOM 762 O O . SER A 1 97 ? -8.692 7.495 4.444 1.00 93.12 97 SER A O 1
ATOM 764 N N . SER A 1 98 ? -8.044 6.136 2.768 1.00 94.06 98 SER A N 1
ATOM 765 C CA . SER A 1 98 ? -9.367 5.963 2.154 1.00 94.06 98 SER A CA 1
ATOM 766 C C . SER A 1 98 ? -9.437 4.648 1.382 1.00 94.06 98 SER A C 1
ATOM 768 O O . SER A 1 98 ? -8.444 4.257 0.767 1.00 94.06 98 SER A O 1
ATOM 770 N N . VAL A 1 99 ? -10.603 3.995 1.408 1.00 95.88 99 VAL A N 1
ATOM 771 C CA . VAL A 1 99 ? -10.911 2.770 0.657 1.00 95.88 99 VAL A CA 1
ATOM 772 C C . VAL A 1 99 ? -12.221 2.971 -0.097 1.00 95.88 99 VAL A C 1
ATOM 774 O O . VAL A 1 99 ? -13.288 3.063 0.513 1.00 95.88 99 VAL A O 1
ATOM 777 N N . GLU A 1 100 ? -12.136 2.991 -1.419 1.00 95.81 100 GLU A N 1
ATOM 778 C CA . GLU A 1 100 ? -13.262 2.949 -2.349 1.00 95.81 100 GLU A CA 1
ATOM 779 C C . GLU A 1 100 ? -13.157 1.685 -3.220 1.00 95.81 100 GLU A C 1
ATOM 781 O O . GLU A 1 100 ? -12.075 1.100 -3.305 1.00 95.81 100 GLU A O 1
ATOM 786 N N . PRO A 1 101 ? -14.248 1.229 -3.870 1.00 95.44 101 PRO A N 1
ATOM 787 C CA . PRO A 1 101 ? -14.239 -0.019 -4.639 1.00 95.44 101 PRO A CA 1
ATOM 788 C C . PRO A 1 101 ? -13.148 -0.101 -5.711 1.00 95.44 101 PRO A C 1
ATOM 790 O O . PRO A 1 101 ? -12.647 -1.185 -5.987 1.00 95.44 101 PRO A O 1
ATOM 793 N N . ASP A 1 102 ? -12.781 1.033 -6.305 1.00 97.25 102 ASP A N 1
ATOM 794 C CA . ASP A 1 102 ? -11.804 1.134 -7.384 1.00 97.25 102 ASP A CA 1
ATOM 795 C C . ASP A 1 102 ? -10.640 2.076 -7.048 1.00 97.25 102 ASP A C 1
ATOM 797 O O . ASP A 1 102 ? -9.850 2.393 -7.936 1.00 97.25 102 ASP A O 1
ATOM 801 N N . ARG A 1 103 ? -10.515 2.553 -5.802 1.00 98.00 103 ARG A N 1
ATOM 802 C CA . ARG A 1 103 ? -9.489 3.533 -5.426 1.00 98.00 103 ARG A CA 1
ATOM 803 C C . ARG A 1 103 ? -9.038 3.375 -3.982 1.00 98.00 103 ARG A C 1
A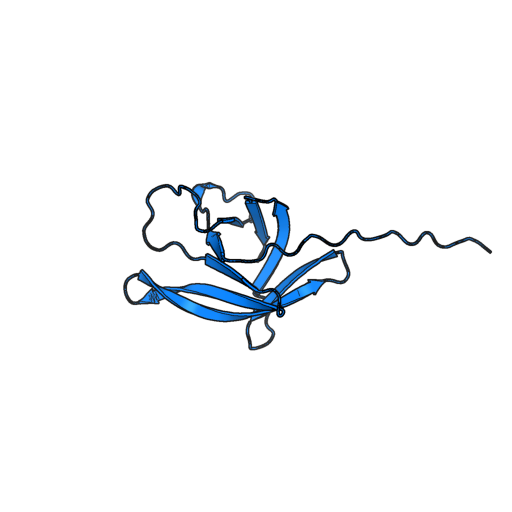TOM 805 O O . ARG A 1 103 ? -9.840 3.389 -3.052 1.00 98.00 103 ARG A O 1
ATOM 812 N N . LEU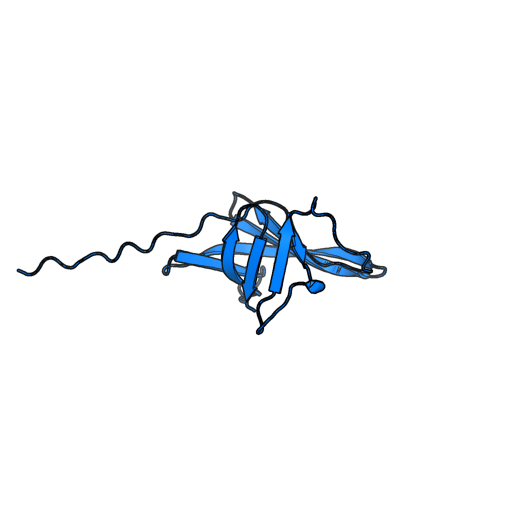 A 1 104 ? -7.727 3.309 -3.798 1.00 98.00 104 LEU A N 1
ATOM 813 C CA . LEU A 1 104 ? -7.091 3.243 -2.492 1.00 98.00 104 LEU A CA 1
ATOM 814 C C . LEU A 1 104 ? -6.147 4.430 -2.319 1.00 98.00 104 LEU A C 1
ATOM 816 O O . LEU A 1 104 ? -5.286 4.667 -3.166 1.00 98.00 104 LEU A O 1
ATOM 820 N N . GLU A 1 105 ? -6.287 5.149 -1.208 1.00 97.62 105 GLU A N 1
ATOM 821 C CA . GLU A 1 105 ? -5.376 6.235 -0.845 1.00 97.62 105 GLU A CA 1
ATOM 822 C C . GLU A 1 105 ? -4.450 5.792 0.287 1.00 97.62 105 GLU A C 1
ATOM 824 O O . GLU A 1 105 ? -4.905 5.329 1.339 1.00 97.62 105 GLU A O 1
ATOM 829 N N . VAL A 1 106 ? -3.145 5.939 0.068 1.00 97.44 106 VAL A N 1
ATOM 830 C CA . VAL A 1 106 ? -2.096 5.406 0.940 1.00 97.44 106 VAL A CA 1
ATOM 831 C C . VAL A 1 106 ? -1.080 6.489 1.301 1.00 97.44 106 VAL A C 1
ATOM 833 O O . VAL A 1 106 ? -0.721 7.324 0.472 1.00 97.44 106 VAL A O 1
ATOM 836 N N . ARG A 1 107 ? -0.585 6.446 2.541 1.00 95.12 107 ARG A N 1
ATOM 837 C CA . ARG A 1 107 ? 0.517 7.268 3.056 1.00 95.12 107 ARG A CA 1
ATOM 838 C C . ARG A 1 107 ? 1.632 6.386 3.618 1.00 95.12 107 ARG A C 1
ATOM 840 O O . ARG A 1 107 ? 1.335 5.354 4.220 1.00 95.12 107 ARG A O 1
ATOM 847 N N . ASP A 1 108 ? 2.875 6.821 3.442 1.00 82.75 108 ASP A N 1
ATOM 848 C CA . ASP A 1 108 ? 4.091 6.189 3.981 1.00 82.75 108 ASP A CA 1
ATOM 849 C C . ASP A 1 108 ? 4.349 6.594 5.443 1.00 82.75 108 ASP A C 1
ATOM 851 O O . ASP A 1 108 ? 4.095 7.777 5.784 1.00 82.75 108 ASP A O 1
#

Foldseek 3Di:
DDDDPPPDQAAADDQAAKWWWQPVPDDDQKTKTFHPPDPHDDDQQIWIWHAHPVQKIWTQGQDDPRHTDTFIWGWDQDPNNWIWIAGPVRHTDWTWPDHDNTMTIIHD